Protein AF-A0A7S1UNF3-F1 (afdb_monomer_lite)

Sequence (179 aa):
DKVKAGISNSMRKVVGAATKQEDVDPATVAVFLDVKQKCEQGIIVPLKEIRRLCDSKRAELKRIIKAQVTQLNALEEKRKQMTDRAAILKEKLKTYEERTKEQASRATMILQASQDMQQSLSPAEVAYFELLENSLEKVQKWEGEYEAVRTKTDVFAEKVDRNQVVPSVNLSTEQLGTC

Organism: NCBI:txid210454

Structure (mmCIF, N/CA/C/O backbone):
data_AF-A0A7S1UNF3-F1
#
_entry.id   AF-A0A7S1UNF3-F1
#
loop_
_atom_site.group_PDB
_atom_site.id
_atom_site.type_symbol
_atom_site.label_atom_id
_atom_site.label_alt_id
_atom_site.label_comp_id
_atom_site.label_asym_id
_atom_site.label_entity_id
_atom_site.label_seq_id
_atom_site.pdbx_PDB_ins_code
_atom_site.Cartn_x
_atom_site.Cartn_y
_atom_site.Cartn_z
_atom_site.occupancy
_atom_site.B_iso_or_equiv
_atom_site.auth_seq_id
_atom_site.auth_comp_id
_atom_site.auth_asym_id
_atom_site.auth_atom_id
_atom_site.pdbx_PDB_model_num
ATOM 1 N N . ASP A 1 1 ? 29.302 11.114 -43.842 1.00 52.25 1 ASP A N 1
ATOM 2 C CA . ASP A 1 1 ? 30.124 11.569 -44.988 1.00 52.25 1 ASP A CA 1
ATOM 3 C C . ASP A 1 1 ? 31.624 11.346 -44.832 1.00 52.25 1 ASP A C 1
ATOM 5 O O . ASP A 1 1 ? 32.242 10.906 -45.792 1.00 52.25 1 ASP A O 1
ATOM 9 N N . LYS A 1 2 ? 32.207 11.487 -43.630 1.00 55.84 2 LYS A N 1
ATOM 10 C CA . LYS A 1 2 ? 33.645 11.221 -43.388 1.00 55.84 2 LYS A CA 1
ATOM 11 C C . LYS A 1 2 ? 34.136 9.810 -43.782 1.00 55.84 2 LYS A C 1
ATOM 13 O O . LYS A 1 2 ? 35.229 9.686 -44.312 1.00 55.84 2 LYS A O 1
ATOM 18 N N . VAL A 1 3 ? 33.324 8.761 -43.597 1.00 57.12 3 VAL A N 1
ATOM 19 C CA . VAL A 1 3 ? 33.685 7.371 -43.971 1.00 57.12 3 VAL A CA 1
ATOM 20 C C . VAL A 1 3 ? 33.741 7.173 -45.494 1.00 57.12 3 VAL A C 1
ATOM 22 O O . VAL A 1 3 ? 34.670 6.550 -45.995 1.00 57.12 3 VAL A O 1
ATOM 25 N N . LYS A 1 4 ? 32.797 7.766 -46.244 1.00 54.56 4 LYS A N 1
ATOM 26 C CA . LYS A 1 4 ? 32.823 7.764 -47.718 1.00 54.56 4 LYS A CA 1
ATOM 27 C C . LYS A 1 4 ? 34.044 8.519 -48.250 1.00 54.56 4 LYS A C 1
ATOM 29 O O . LYS A 1 4 ? 34.704 8.036 -49.161 1.00 54.56 4 LYS A O 1
ATOM 34 N N . ALA A 1 5 ? 34.361 9.666 -47.645 1.00 60.28 5 ALA A N 1
ATOM 35 C CA . ALA A 1 5 ? 35.531 10.460 -48.010 1.00 60.28 5 ALA A CA 1
ATOM 36 C C . ALA A 1 5 ? 36.853 9.726 -47.712 1.00 60.28 5 ALA A C 1
ATOM 38 O O . ALA A 1 5 ? 37.757 9.748 -48.539 1.00 60.28 5 ALA A O 1
ATOM 39 N N . GLY A 1 6 ? 36.952 9.028 -46.574 1.00 58.19 6 GLY A N 1
ATOM 40 C CA . GLY A 1 6 ? 38.144 8.260 -46.201 1.00 58.19 6 GLY A CA 1
ATOM 41 C C . GLY A 1 6 ? 38.430 7.088 -47.141 1.00 58.19 6 GLY A C 1
ATOM 42 O O . GLY A 1 6 ? 39.561 6.941 -47.590 1.00 58.19 6 GLY A O 1
ATOM 43 N N . ILE A 1 7 ? 37.401 6.305 -47.489 1.00 60.28 7 ILE A N 1
ATOM 44 C CA . ILE A 1 7 ? 37.522 5.139 -48.382 1.00 60.28 7 ILE A CA 1
ATOM 45 C C . ILE A 1 7 ? 37.765 5.574 -49.837 1.00 60.28 7 ILE A C 1
ATOM 47 O O . ILE A 1 7 ? 38.640 5.038 -50.512 1.00 60.28 7 ILE A O 1
ATOM 51 N N . SER A 1 8 ? 37.063 6.609 -50.309 1.00 56.25 8 SER A N 1
ATOM 52 C CA . SER A 1 8 ? 37.260 7.133 -51.666 1.00 56.25 8 SER A CA 1
ATOM 53 C C . SER A 1 8 ? 38.661 7.716 -51.882 1.00 56.25 8 SER A C 1
ATOM 55 O O . SER A 1 8 ? 39.182 7.632 -52.992 1.00 56.25 8 SER A O 1
ATOM 57 N N . ASN A 1 9 ? 39.272 8.313 -50.852 1.00 56.78 9 ASN A N 1
ATOM 58 C CA . ASN A 1 9 ? 40.603 8.914 -50.957 1.00 56.78 9 ASN A CA 1
ATOM 59 C C . ASN A 1 9 ? 41.730 7.885 -50.719 1.00 56.78 9 ASN A C 1
ATOM 61 O O . ASN A 1 9 ? 42.823 8.027 -51.262 1.00 56.78 9 ASN A O 1
ATOM 65 N N . SER A 1 10 ? 41.470 6.813 -49.956 1.00 56.00 10 SER A N 1
ATOM 66 C CA . SER A 1 10 ? 42.431 5.724 -49.724 1.00 56.00 10 SER A CA 1
ATOM 67 C C . SER A 1 10 ? 42.454 4.678 -50.840 1.00 56.00 10 SER A C 1
ATOM 69 O O . SER A 1 10 ? 43.507 4.105 -51.101 1.00 56.00 10 SER A O 1
ATOM 71 N N . MET A 1 11 ? 41.354 4.468 -51.569 1.00 57.19 11 MET A N 1
ATOM 72 C CA . MET A 1 11 ? 41.335 3.543 -52.712 1.00 57.19 11 MET A CA 1
ATOM 73 C C . MET A 1 11 ? 42.187 4.018 -53.893 1.00 57.19 11 MET A C 1
ATOM 75 O O . MET A 1 11 ? 42.667 3.189 -54.659 1.00 57.19 11 MET A O 1
ATOM 79 N N . ARG A 1 12 ? 42.487 5.322 -53.982 1.00 53.75 12 ARG A N 1
ATOM 80 C CA . ARG A 1 12 ? 43.494 5.864 -54.912 1.00 53.75 12 ARG A CA 1
ATOM 81 C C . ARG A 1 12 ? 44.902 5.303 -54.648 1.00 53.75 12 ARG A C 1
ATOM 83 O O . ARG A 1 12 ? 45.715 5.276 -55.559 1.00 53.75 12 ARG A O 1
ATOM 90 N N . LYS A 1 13 ? 45.183 4.836 -53.420 1.00 54.47 13 LYS A N 1
ATOM 91 C CA . LYS A 1 13 ? 46.430 4.137 -53.050 1.00 54.47 13 LYS A CA 1
ATOM 92 C C . LYS A 1 13 ? 46.368 2.621 -53.260 1.00 54.47 13 LYS A C 1
ATOM 94 O O . LYS A 1 13 ? 47.420 2.003 -53.367 1.00 54.47 13 LYS A O 1
ATOM 99 N N . VAL A 1 14 ? 45.174 2.023 -53.317 1.00 56.69 14 VAL A N 1
ATOM 100 C CA . VAL A 1 14 ? 44.989 0.563 -53.467 1.00 56.69 14 VAL A CA 1
ATOM 101 C C . VAL A 1 14 ? 45.305 0.093 -54.891 1.00 56.69 14 VAL A C 1
ATOM 103 O O . VAL A 1 14 ? 45.785 -1.018 -55.062 1.00 56.69 14 VAL A O 1
ATOM 106 N N . VAL A 1 15 ? 45.147 0.961 -55.897 1.00 54.38 15 VAL A N 1
ATOM 107 C CA . VAL A 1 15 ? 45.590 0.704 -57.287 1.00 54.38 15 VAL A CA 1
ATOM 108 C C . VAL A 1 15 ? 47.116 0.877 -57.455 1.00 54.38 15 VAL A C 1
ATOM 110 O O . VAL A 1 15 ? 47.660 0.686 -58.532 1.00 54.38 15 VAL A O 1
ATOM 113 N N . GLY A 1 16 ? 47.834 1.182 -56.367 1.00 49.78 16 GLY A N 1
ATOM 114 C CA . GLY A 1 16 ? 49.279 1.380 -56.355 1.00 49.78 16 GLY A CA 1
ATOM 115 C C . GLY A 1 16 ? 49.667 2.821 -56.683 1.00 49.78 16 GLY A C 1
ATOM 116 O O . GLY A 1 16 ? 49.217 3.414 -57.657 1.00 49.78 16 GLY A O 1
ATOM 117 N N . ALA A 1 17 ? 50.567 3.394 -55.884 1.00 53.50 17 ALA A N 1
ATOM 118 C CA . ALA A 1 17 ? 51.157 4.717 -56.115 1.00 53.50 17 ALA A CA 1
ATOM 119 C C . ALA A 1 17 ? 52.081 4.785 -57.361 1.00 53.50 17 ALA A C 1
ATOM 121 O O . ALA A 1 17 ? 52.822 5.752 -57.512 1.00 53.50 17 ALA A O 1
ATOM 122 N N . ALA A 1 18 ? 52.062 3.759 -58.221 1.00 56.31 18 ALA A N 1
ATOM 123 C CA . ALA A 1 18 ? 52.974 3.571 -59.347 1.00 56.31 18 ALA A CA 1
ATOM 124 C C . ALA A 1 18 ? 52.320 3.774 -60.728 1.00 56.31 18 ALA A C 1
ATOM 126 O O . ALA A 1 18 ? 53.036 4.030 -61.690 1.00 56.31 18 ALA A O 1
ATOM 127 N N . THR A 1 19 ? 50.990 3.709 -60.849 1.00 57.56 19 THR A N 1
ATOM 128 C CA . THR A 1 19 ? 50.291 4.026 -62.108 1.00 57.56 19 THR A CA 1
ATOM 129 C C . THR A 1 19 ? 50.159 5.537 -62.272 1.00 57.56 19 THR A C 1
ATOM 131 O O . THR A 1 19 ? 49.394 6.185 -61.549 1.00 57.56 19 THR A O 1
ATOM 134 N N . LYS A 1 20 ? 50.906 6.113 -63.220 1.00 57.97 20 LYS A N 1
A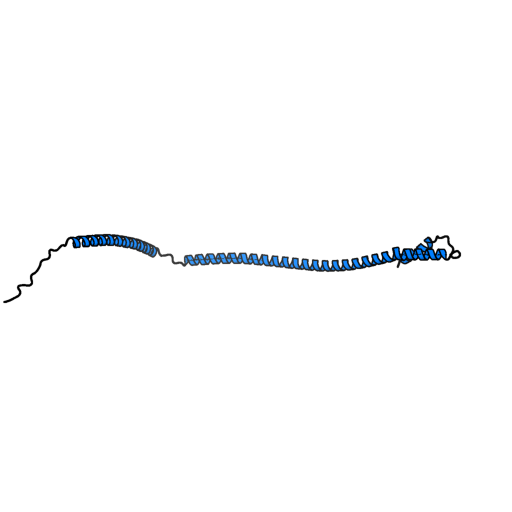TOM 135 C CA . LYS A 1 20 ? 50.703 7.496 -63.673 1.00 57.97 20 LYS A CA 1
ATOM 136 C C . LYS A 1 20 ? 49.339 7.596 -64.363 1.00 57.97 20 LYS A C 1
ATOM 138 O O . LYS A 1 20 ? 48.850 6.617 -64.915 1.00 57.97 20 LYS A O 1
ATOM 143 N N . GLN A 1 21 ? 48.717 8.778 -64.349 1.00 59.78 21 GLN A N 1
ATOM 144 C CA . GLN A 1 21 ? 47.412 9.003 -65.001 1.00 59.78 21 GLN A CA 1
ATOM 145 C C . GLN A 1 21 ? 47.412 8.679 -66.506 1.00 59.78 21 GLN A C 1
ATOM 147 O O . GLN A 1 21 ? 46.348 8.457 -67.072 1.00 59.78 21 GLN A O 1
ATOM 152 N N . GLU A 1 22 ? 48.594 8.635 -67.120 1.00 63.03 22 GLU A N 1
ATOM 153 C CA . GLU A 1 22 ? 48.824 8.345 -68.536 1.00 63.03 22 GLU A CA 1
ATOM 154 C C . GLU A 1 22 ? 48.837 6.833 -68.856 1.00 63.03 22 GLU A C 1
ATOM 156 O O . GLU A 1 22 ? 48.567 6.467 -69.993 1.00 63.03 22 GLU A O 1
ATOM 161 N N . ASP A 1 23 ? 49.047 5.953 -67.863 1.00 59.81 23 ASP A N 1
ATOM 162 C CA . ASP A 1 23 ? 49.191 4.490 -68.035 1.00 59.81 23 ASP A CA 1
ATOM 163 C C . ASP A 1 23 ? 47.925 3.700 -67.627 1.00 59.81 23 ASP A C 1
ATOM 165 O O . ASP A 1 23 ? 47.966 2.503 -67.330 1.00 59.81 23 ASP A O 1
ATOM 169 N N . VAL A 1 24 ? 46.777 4.376 -67.531 1.00 65.56 24 VAL A N 1
ATOM 170 C CA . VAL A 1 24 ? 45.528 3.771 -67.051 1.00 65.56 24 VAL A CA 1
ATOM 171 C C . VAL A 1 24 ? 44.830 3.012 -68.183 1.00 65.56 24 VAL A C 1
ATOM 173 O O . VAL A 1 24 ? 44.081 3.585 -68.970 1.00 65.56 24 VAL A O 1
ATOM 176 N N . ASP A 1 25 ? 45.040 1.697 -68.226 1.00 72.38 25 ASP A N 1
ATOM 177 C CA . ASP A 1 25 ? 44.288 0.772 -69.082 1.00 72.38 25 ASP A CA 1
ATOM 178 C C . ASP A 1 25 ? 42.819 0.648 -68.597 1.00 72.38 25 ASP A C 1
ATOM 180 O O . ASP A 1 25 ? 42.583 0.529 -67.384 1.00 72.38 25 ASP A O 1
ATOM 184 N N . PRO A 1 26 ? 41.809 0.658 -69.494 1.00 75.94 26 PRO A N 1
ATOM 185 C CA . PRO A 1 26 ? 40.423 0.290 -69.195 1.00 75.94 26 PRO A CA 1
ATOM 186 C C . PRO A 1 26 ? 40.238 -0.907 -68.249 1.00 75.94 26 PRO A C 1
ATOM 188 O O . PRO A 1 26 ? 39.337 -0.878 -67.405 1.00 75.94 26 PRO A O 1
ATOM 191 N N . ALA A 1 27 ? 41.097 -1.930 -68.329 1.00 74.19 27 ALA A N 1
ATOM 192 C CA . ALA A 1 27 ? 41.056 -3.078 -67.419 1.00 74.19 27 ALA A CA 1
ATOM 193 C 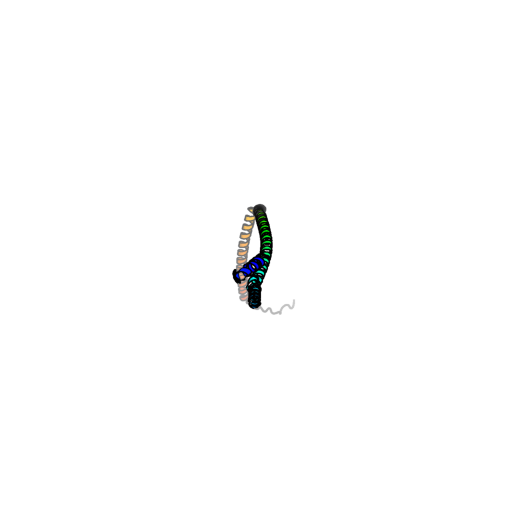C . ALA A 1 27 ? 41.271 -2.675 -65.943 1.00 74.19 27 ALA A C 1
ATOM 195 O O . ALA A 1 27 ? 40.547 -3.124 -65.052 1.00 74.19 27 ALA A O 1
ATOM 196 N N . THR A 1 28 ? 42.206 -1.762 -65.677 1.00 72.44 28 THR A N 1
ATOM 197 C CA . THR A 1 28 ? 42.507 -1.246 -64.332 1.00 72.44 28 THR A CA 1
ATOM 198 C C . THR A 1 28 ? 41.357 -0.397 -63.785 1.00 72.44 28 THR A C 1
ATOM 200 O O . THR A 1 28 ? 41.029 -0.469 -62.597 1.00 72.44 28 THR A O 1
ATOM 203 N N . VAL A 1 29 ? 40.683 0.368 -64.652 1.00 75.75 29 VAL A N 1
ATOM 204 C CA . VAL A 1 29 ? 39.480 1.135 -64.284 1.00 75.75 29 VAL A CA 1
ATOM 205 C C . VAL A 1 29 ? 38.325 0.202 -63.926 1.00 75.75 29 VAL A C 1
ATOM 207 O O . VAL A 1 29 ? 37.642 0.436 -62.929 1.00 75.75 29 VAL A O 1
ATOM 210 N N . ALA A 1 30 ? 38.129 -0.875 -64.690 1.00 78.38 30 ALA A N 1
ATOM 211 C CA . ALA A 1 30 ? 37.096 -1.868 -64.410 1.00 78.38 30 ALA A CA 1
ATOM 212 C C . ALA A 1 30 ? 37.312 -2.548 -63.046 1.00 78.38 30 ALA A C 1
ATOM 214 O O . ALA A 1 30 ? 36.374 -2.640 -62.253 1.00 78.38 30 ALA A O 1
ATOM 215 N N . VAL A 1 31 ? 38.553 -2.932 -62.723 1.00 79.62 31 VAL A N 1
ATOM 216 C CA . VAL A 1 31 ? 38.903 -3.502 -61.409 1.00 79.62 31 VAL A CA 1
ATOM 217 C C . VAL A 1 31 ? 38.669 -2.491 -60.283 1.00 79.62 31 VAL A C 1
ATOM 219 O O . VAL A 1 31 ? 38.106 -2.841 -59.246 1.00 79.62 31 VAL A O 1
ATOM 222 N N . PHE A 1 32 ? 39.036 -1.221 -60.475 1.00 79.12 32 PHE A N 1
ATOM 223 C CA . PHE A 1 32 ? 38.770 -0.176 -59.484 1.00 79.12 32 PHE A CA 1
ATOM 224 C C . PHE A 1 32 ? 37.269 0.023 -59.235 1.00 79.12 32 PHE A C 1
ATOM 226 O O . PHE A 1 32 ? 36.851 0.164 -58.083 1.00 79.12 32 PHE A O 1
ATOM 233 N N . LEU A 1 33 ? 36.454 0.023 -60.292 1.00 81.75 33 LEU A N 1
ATOM 234 C CA . LEU A 1 33 ? 35.001 0.149 -60.180 1.00 81.75 33 LEU A CA 1
ATOM 235 C C . LEU A 1 33 ? 34.379 -1.055 -59.462 1.00 81.75 33 LEU A C 1
ATOM 237 O O . LEU A 1 33 ? 33.536 -0.852 -58.588 1.00 81.75 33 LEU A O 1
ATOM 241 N N . ASP A 1 34 ? 34.838 -2.275 -59.747 1.00 84.44 34 ASP A N 1
ATOM 242 C CA . ASP A 1 34 ? 34.372 -3.490 -59.066 1.00 84.44 34 ASP A CA 1
ATOM 243 C C . ASP A 1 34 ? 34.746 -3.488 -57.573 1.00 84.44 34 ASP A C 1
ATOM 245 O O . ASP A 1 34 ? 33.895 -3.692 -56.704 1.00 84.44 34 ASP A O 1
ATOM 249 N N . VAL A 1 35 ? 35.997 -3.153 -57.235 1.00 82.25 35 VAL A N 1
ATOM 250 C CA . VAL A 1 35 ? 36.439 -3.036 -55.834 1.00 82.25 35 VAL A CA 1
ATOM 251 C C . VAL A 1 35 ? 35.681 -1.921 -55.112 1.00 82.25 35 VAL A C 1
ATOM 253 O O . VAL A 1 35 ? 35.257 -2.102 -53.970 1.00 82.25 35 VAL A O 1
ATOM 256 N N . LYS A 1 36 ? 35.434 -0.783 -55.774 1.00 83.06 36 LYS A N 1
ATOM 257 C CA . LYS A 1 36 ? 34.603 0.297 -55.229 1.00 83.06 36 LYS A CA 1
ATOM 258 C C . LYS A 1 36 ? 33.198 -0.175 -54.923 1.00 83.06 36 LYS A C 1
ATOM 260 O O . LYS A 1 36 ? 32.714 0.070 -53.819 1.00 83.06 36 LYS A O 1
ATOM 265 N N . GLN A 1 37 ? 32.567 -0.862 -55.863 1.00 86.31 37 GLN A N 1
ATOM 266 C CA . GLN A 1 37 ? 31.223 -1.378 -55.679 1.00 86.31 37 GLN A CA 1
ATOM 267 C C . GLN A 1 37 ? 31.173 -2.395 -54.530 1.00 86.31 37 GLN A C 1
ATOM 269 O O . GLN A 1 37 ? 30.306 -2.289 -53.661 1.00 86.31 37 GLN A O 1
ATOM 274 N N . LYS A 1 38 ? 32.150 -3.307 -54.449 1.00 85.81 38 LYS A N 1
ATOM 275 C CA . LYS A 1 38 ? 32.282 -4.274 -53.347 1.00 85.81 38 LYS A CA 1
ATOM 276 C C . LYS A 1 38 ? 32.492 -3.598 -51.992 1.00 85.81 38 LYS A C 1
ATOM 278 O O . LYS A 1 38 ? 31.854 -3.990 -51.019 1.00 85.81 38 LYS A O 1
ATOM 283 N N . CYS A 1 39 ? 33.315 -2.553 -51.901 1.00 83.38 39 CYS A N 1
ATOM 284 C CA . CYS A 1 39 ? 33.498 -1.792 -50.659 1.00 83.38 39 CYS A CA 1
ATOM 285 C C . CYS A 1 39 ? 32.255 -0.967 -50.287 1.00 83.38 39 CYS A C 1
ATOM 287 O O . CYS A 1 39 ? 31.897 -0.868 -49.110 1.00 83.38 39 CYS A O 1
ATOM 289 N N . GLU A 1 40 ? 31.571 -0.377 -51.267 1.00 85.00 40 GLU A N 1
ATOM 290 C CA . GLU A 1 40 ? 30.334 0.365 -51.029 1.00 85.00 40 GLU A CA 1
ATOM 291 C C . GLU A 1 40 ? 29.230 -0.549 -50.490 1.00 85.00 40 GLU A C 1
ATOM 293 O O . GLU A 1 40 ? 28.610 -0.220 -49.474 1.00 85.00 40 GLU A O 1
ATOM 298 N N . GLN A 1 41 ? 29.035 -1.711 -51.112 1.00 89.44 41 GLN A N 1
ATOM 299 C CA . GLN A 1 41 ? 28.012 -2.679 -50.720 1.00 89.44 41 GLN A CA 1
ATOM 300 C C . GLN A 1 41 ? 28.388 -3.464 -49.457 1.00 89.44 41 GLN A C 1
ATOM 302 O O . GLN A 1 41 ? 27.540 -3.657 -48.592 1.00 89.44 41 GLN A O 1
ATOM 307 N N . GLY A 1 42 ? 29.645 -3.889 -49.320 1.00 86.06 42 GLY A N 1
ATOM 308 C CA . GLY A 1 42 ? 30.094 -4.753 -48.225 1.00 86.06 42 GLY A CA 1
ATOM 309 C C . GLY A 1 42 ? 30.463 -4.018 -46.937 1.00 86.06 42 GLY A C 1
ATOM 310 O O . GLY A 1 42 ? 30.413 -4.611 -45.865 1.00 86.06 42 GLY A O 1
ATOM 311 N N . ILE A 1 43 ? 30.825 -2.733 -47.014 1.00 85.12 43 ILE A N 1
ATOM 312 C CA . ILE A 1 43 ? 31.321 -1.977 -45.852 1.00 85.12 43 ILE A CA 1
ATOM 313 C C . ILE A 1 43 ? 30.458 -0.742 -45.598 1.00 85.12 43 ILE A C 1
ATOM 315 O O . ILE A 1 43 ? 29.927 -0.559 -44.502 1.00 85.12 43 ILE A O 1
ATOM 319 N N . ILE A 1 44 ? 30.289 0.125 -46.600 1.00 86.56 44 ILE A N 1
ATOM 320 C CA . ILE A 1 44 ? 29.654 1.435 -46.384 1.00 86.56 44 ILE A CA 1
ATOM 321 C C . ILE A 1 44 ? 28.156 1.298 -46.093 1.00 86.56 44 ILE A C 1
ATOM 323 O O . ILE A 1 44 ? 27.656 1.971 -45.187 1.00 86.56 44 ILE A O 1
ATOM 327 N N . VAL A 1 45 ? 27.434 0.468 -46.848 1.00 89.06 45 VAL A N 1
ATOM 328 C CA . VAL A 1 45 ? 25.993 0.253 -46.643 1.00 89.06 45 VAL A CA 1
ATOM 329 C C . VAL A 1 45 ? 25.711 -0.382 -45.270 1.00 89.06 45 VAL A C 1
ATOM 331 O O . VAL A 1 45 ? 24.946 0.226 -44.514 1.00 89.06 45 VAL A O 1
ATOM 334 N N . PRO A 1 46 ? 26.372 -1.485 -44.862 1.00 93.44 46 PRO A N 1
ATOM 335 C CA . PRO A 1 46 ? 26.193 -2.056 -43.528 1.00 93.44 46 PRO A CA 1
ATOM 336 C C . PRO A 1 46 ? 26.522 -1.079 -42.399 1.00 93.44 46 PRO A C 1
ATOM 338 O O . PRO A 1 46 ? 25.752 -0.964 -41.451 1.00 93.44 46 PRO A O 1
ATOM 341 N N . LEU A 1 47 ? 27.607 -0.301 -42.505 1.00 91.06 47 LEU A N 1
ATOM 342 C CA . LEU A 1 47 ? 27.954 0.694 -41.480 1.00 91.06 47 LEU A CA 1
ATOM 343 C C . LEU A 1 47 ? 26.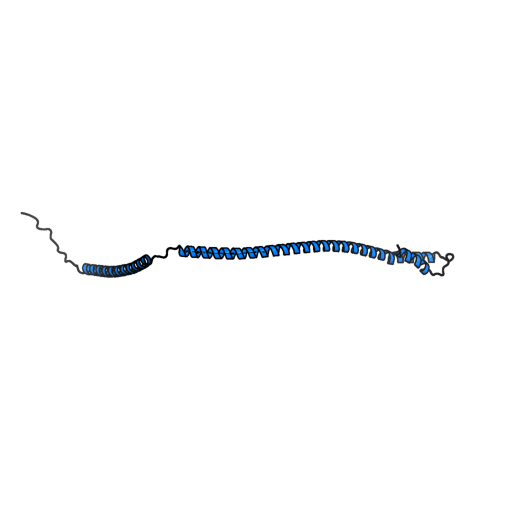903 1.802 -41.349 1.00 91.06 47 LEU A C 1
ATOM 345 O O . LEU A 1 47 ? 26.635 2.281 -40.244 1.00 91.06 47 LEU A O 1
ATOM 349 N N . LYS A 1 48 ? 26.300 2.227 -42.463 1.00 91.25 48 LYS A N 1
ATOM 350 C CA . LYS A 1 48 ? 25.187 3.183 -42.430 1.00 91.25 48 LYS A CA 1
ATOM 351 C C . LYS A 1 48 ? 23.952 2.584 -41.769 1.00 91.25 48 LYS A C 1
ATOM 353 O O . LYS A 1 48 ? 23.307 3.282 -40.990 1.00 91.25 48 LYS A O 1
ATOM 358 N N . GLU A 1 49 ? 23.650 1.323 -42.055 1.00 93.38 49 GLU A N 1
ATOM 359 C CA . GLU A 1 49 ? 22.501 0.638 -41.469 1.00 93.38 49 GLU A CA 1
ATOM 360 C C . GLU A 1 49 ? 22.689 0.408 -39.967 1.00 93.38 49 GLU A C 1
ATOM 362 O O . GLU A 1 49 ? 21.810 0.748 -39.180 1.00 93.38 49 GLU A O 1
ATOM 367 N N . ILE A 1 50 ? 23.878 -0.029 -39.541 1.00 94.50 50 ILE A N 1
ATOM 368 C CA . ILE A 1 50 ? 24.234 -0.144 -38.120 1.00 94.50 50 ILE A CA 1
ATOM 369 C C . ILE A 1 50 ? 24.082 1.208 -37.428 1.00 94.50 50 ILE A C 1
ATOM 371 O O . ILE A 1 50 ? 23.440 1.293 -36.384 1.00 94.50 50 ILE A O 1
ATOM 375 N N . ARG A 1 51 ? 24.604 2.289 -38.020 1.00 94.56 51 ARG A N 1
ATOM 376 C CA . ARG A 1 51 ? 24.438 3.633 -37.455 1.00 94.56 51 ARG A CA 1
ATOM 377 C C . ARG A 1 51 ? 22.961 4.003 -37.305 1.00 94.56 51 ARG A C 1
ATOM 379 O O . ARG A 1 51 ? 22.573 4.491 -36.247 1.00 94.56 51 ARG A O 1
ATOM 386 N N . ARG A 1 52 ? 22.140 3.750 -38.328 1.00 96.25 52 ARG A N 1
ATOM 387 C CA . ARG A 1 52 ? 20.692 4.011 -38.299 1.00 96.25 52 ARG A CA 1
ATOM 388 C C . ARG A 1 52 ? 20.008 3.236 -37.172 1.00 96.25 52 ARG A C 1
ATOM 390 O O . ARG A 1 52 ? 19.212 3.812 -36.431 1.00 96.25 52 ARG A O 1
ATOM 397 N N . LEU A 1 53 ? 20.343 1.956 -37.012 1.00 96.62 53 LEU A N 1
ATOM 398 C CA . LEU A 1 53 ? 19.823 1.106 -35.940 1.00 96.62 53 LEU A CA 1
ATOM 399 C C . LEU A 1 53 ? 20.259 1.608 -34.559 1.00 96.62 53 LEU A C 1
ATOM 401 O O . LEU A 1 53 ? 19.422 1.715 -33.662 1.00 96.62 53 LEU A O 1
ATOM 405 N N . CYS A 1 54 ? 21.530 1.980 -34.391 1.00 96.69 54 CYS A N 1
ATOM 406 C CA . CYS A 1 54 ? 22.045 2.553 -33.148 1.00 96.69 54 CYS A CA 1
ATOM 407 C C . CYS A 1 54 ? 21.344 3.869 -32.791 1.00 96.69 54 CYS A C 1
ATOM 409 O O . CYS A 1 54 ? 20.939 4.053 -31.643 1.00 96.69 54 CYS A O 1
ATOM 411 N N . ASP A 1 55 ? 21.156 4.767 -33.760 1.00 97.06 55 ASP A N 1
ATOM 412 C CA . ASP A 1 55 ? 20.464 6.041 -33.550 1.00 97.06 55 ASP A CA 1
ATOM 413 C C . ASP A 1 55 ? 18.988 5.814 -33.171 1.00 97.06 55 ASP A C 1
ATOM 415 O O . ASP A 1 55 ? 18.487 6.427 -32.223 1.00 97.06 55 ASP A O 1
ATOM 419 N N . SER A 1 56 ? 18.317 4.862 -33.829 1.00 97.06 56 SER A N 1
ATOM 420 C CA . SER A 1 56 ? 16.948 4.450 -33.491 1.00 97.06 56 SER A CA 1
ATOM 421 C C . SER A 1 56 ? 16.855 3.887 -32.072 1.00 97.06 56 SER A C 1
ATOM 423 O O . SER A 1 56 ? 16.014 4.322 -31.282 1.00 97.06 56 SER A O 1
ATOM 425 N N . LYS A 1 57 ? 17.745 2.957 -31.708 1.00 97.12 57 LYS A N 1
ATOM 426 C CA . LYS A 1 57 ? 17.776 2.353 -30.368 1.00 97.12 57 LYS A CA 1
ATOM 427 C C . LYS A 1 57 ? 18.097 3.381 -29.293 1.00 97.12 57 LYS A C 1
ATOM 429 O O . LYS A 1 57 ? 17.481 3.379 -28.232 1.00 97.12 57 LYS A O 1
ATOM 434 N N . ARG A 1 58 ? 18.988 4.331 -29.575 1.00 97.75 58 ARG A N 1
ATOM 435 C CA . ARG A 1 58 ? 19.276 5.446 -28.668 1.00 97.75 58 ARG A CA 1
ATOM 436 C C . ARG A 1 58 ? 18.048 6.328 -28.439 1.00 97.75 58 ARG A C 1
ATOM 438 O O . ARG A 1 58 ? 17.817 6.759 -27.310 1.00 97.75 58 ARG A O 1
ATOM 445 N N . ALA A 1 59 ? 17.273 6.621 -29.482 1.00 97.44 59 ALA A N 1
ATOM 446 C CA . ALA A 1 59 ? 16.041 7.397 -29.356 1.00 97.44 59 ALA A CA 1
ATOM 447 C C . ALA A 1 59 ? 14.973 6.648 -28.539 1.00 97.44 59 ALA A C 1
ATOM 449 O O . ALA A 1 59 ? 14.328 7.244 -27.674 1.00 97.44 59 ALA A O 1
ATOM 450 N N . GLU A 1 60 ? 14.836 5.342 -28.766 1.00 97.69 60 GLU A N 1
ATOM 451 C CA . GLU A 1 60 ? 13.951 4.458 -28.004 1.00 97.69 60 GLU A CA 1
ATOM 452 C C . GLU A 1 60 ? 14.330 4.429 -26.516 1.00 97.69 60 GLU A C 1
ATOM 454 O O . GLU A 1 60 ? 13.491 4.724 -25.665 1.00 97.69 60 GLU A O 1
ATOM 459 N N . LEU A 1 61 ? 15.609 4.201 -26.200 1.00 97.81 61 LEU A N 1
ATOM 460 C CA . LEU A 1 61 ? 16.114 4.206 -24.824 1.00 97.81 61 LEU A CA 1
ATOM 461 C C . LEU A 1 61 ? 15.873 5.548 -24.126 1.00 97.81 61 LEU A C 1
ATOM 463 O O . LEU A 1 61 ? 15.431 5.575 -22.982 1.00 97.81 61 LEU A O 1
ATOM 467 N N . LYS A 1 62 ? 16.082 6.677 -24.816 1.00 98.12 62 LYS A N 1
ATOM 468 C CA . LYS A 1 62 ? 15.763 8.004 -24.261 1.00 98.12 62 LYS A CA 1
ATOM 469 C C . LYS A 1 62 ? 14.281 8.149 -23.916 1.00 98.12 62 LYS A C 1
ATOM 471 O O . LYS A 1 62 ? 13.957 8.777 -22.909 1.00 98.12 62 LYS A O 1
ATOM 476 N N . ARG A 1 63 ? 13.382 7.606 -24.742 1.00 97.81 63 ARG A N 1
ATOM 477 C CA . ARG A 1 63 ? 11.937 7.628 -24.475 1.00 97.81 63 ARG A CA 1
ATOM 478 C C . ARG A 1 63 ? 11.595 6.769 -23.258 1.00 97.81 63 ARG A C 1
ATOM 480 O O . ARG A 1 63 ? 10.858 7.234 -22.394 1.00 97.81 63 ARG A O 1
ATOM 487 N N . ILE A 1 64 ? 12.165 5.566 -23.175 1.00 97.75 64 ILE A N 1
ATOM 488 C CA . ILE A 1 64 ? 11.961 4.642 -22.051 1.00 97.75 64 ILE A CA 1
ATOM 489 C C . ILE A 1 64 ? 12.448 5.269 -20.744 1.00 97.75 64 ILE A C 1
ATOM 491 O O . ILE A 1 64 ? 11.688 5.309 -19.785 1.00 97.75 64 ILE A O 1
ATOM 495 N N . ILE A 1 65 ? 13.658 5.837 -20.723 1.00 98.12 65 ILE A N 1
ATOM 496 C CA . ILE A 1 65 ? 14.210 6.501 -19.533 1.00 98.12 65 ILE A CA 1
ATOM 497 C C . ILE A 1 65 ? 13.286 7.626 -19.063 1.00 98.12 65 ILE A C 1
ATOM 499 O O . ILE A 1 65 ? 12.970 7.703 -17.880 1.00 98.12 65 ILE A O 1
ATOM 503 N N . LYS A 1 66 ? 12.800 8.477 -19.977 1.00 98.12 66 LYS A N 1
ATOM 504 C CA . LYS A 1 66 ? 11.850 9.541 -19.617 1.00 98.12 66 LYS A CA 1
ATOM 505 C C . LYS A 1 66 ? 10.577 8.976 -18.985 1.00 98.12 66 LYS A C 1
ATOM 507 O O . LYS A 1 66 ? 10.155 9.474 -17.948 1.00 98.12 66 LYS A O 1
ATOM 512 N N . ALA A 1 67 ? 9.999 7.932 -19.577 1.00 97.75 67 ALA A N 1
ATOM 513 C CA . ALA A 1 67 ? 8.800 7.292 -19.043 1.00 97.75 67 ALA A CA 1
ATOM 514 C C . ALA A 1 67 ? 9.044 6.674 -17.655 1.00 97.75 67 ALA A C 1
ATOM 516 O O . ALA A 1 67 ? 8.234 6.865 -16.751 1.00 97.75 67 ALA A O 1
ATOM 517 N N . GLN A 1 68 ? 10.178 5.994 -17.466 1.00 97.88 68 GLN A N 1
ATOM 518 C CA . GLN A 1 68 ? 10.563 5.396 -16.187 1.00 97.88 68 GLN A CA 1
ATOM 519 C C . GLN A 1 68 ? 10.779 6.452 -15.100 1.00 97.88 68 GLN A C 1
ATOM 521 O O . GLN A 1 68 ? 10.307 6.269 -13.984 1.00 97.88 68 GLN A O 1
ATOM 526 N N . VAL A 1 69 ? 11.413 7.583 -15.421 1.00 98.31 69 VAL A N 1
ATOM 527 C CA . VAL A 1 69 ? 11.566 8.706 -14.479 1.00 98.31 69 VAL A CA 1
ATOM 528 C C . VAL A 1 69 ? 10.201 9.261 -14.066 1.00 98.31 69 VAL A C 1
ATOM 530 O O . VAL A 1 69 ? 9.956 9.470 -12.882 1.00 98.31 69 VAL A O 1
ATOM 533 N N . THR A 1 70 ? 9.276 9.447 -15.012 1.00 98.12 70 THR A N 1
ATOM 534 C CA . THR A 1 70 ? 7.911 9.890 -14.689 1.00 98.12 70 THR A CA 1
ATOM 535 C C . THR A 1 70 ? 7.185 8.893 -13.783 1.00 98.12 70 THR A C 1
ATOM 537 O O . THR A 1 70 ? 6.538 9.302 -12.820 1.00 98.12 70 THR A O 1
ATOM 540 N N . GLN A 1 71 ? 7.307 7.591 -14.057 1.00 97.69 71 GLN A N 1
ATOM 541 C CA . GLN A 1 71 ? 6.722 6.542 -13.217 1.00 97.69 71 GLN A CA 1
ATOM 542 C C . GLN A 1 71 ? 7.327 6.530 -11.810 1.00 97.69 71 GLN A C 1
ATOM 544 O O . GLN A 1 71 ? 6.590 6.405 -10.835 1.00 97.69 71 GLN A O 1
ATOM 549 N N . LEU A 1 72 ? 8.645 6.701 -11.698 1.00 98.25 72 LEU A N 1
ATOM 550 C CA . LEU A 1 72 ? 9.349 6.743 -10.420 1.00 98.25 72 LEU A CA 1
ATOM 551 C C . LEU A 1 72 ? 8.875 7.933 -9.580 1.00 98.25 72 LEU A C 1
ATOM 553 O O . LEU A 1 72 ? 8.477 7.740 -8.435 1.00 98.25 72 LEU A O 1
ATOM 557 N N . ASN A 1 73 ? 8.787 9.125 -10.172 1.00 98.06 73 ASN A N 1
ATOM 558 C CA . ASN A 1 73 ? 8.270 10.311 -9.485 1.00 98.06 73 ASN A CA 1
ATOM 559 C C . ASN A 1 73 ? 6.822 10.109 -9.002 1.00 98.06 73 ASN A C 1
ATOM 561 O O . ASN A 1 73 ? 6.474 10.488 -7.885 1.00 98.06 73 ASN A O 1
ATOM 565 N N . ALA A 1 74 ? 5.971 9.473 -9.814 1.00 97.75 74 ALA A N 1
ATOM 566 C CA . ALA A 1 74 ? 4.598 9.162 -9.419 1.00 97.75 74 ALA A CA 1
ATOM 567 C C . ALA A 1 74 ? 4.532 8.150 -8.259 1.00 97.75 74 ALA A C 1
ATOM 569 O O . ALA A 1 74 ? 3.659 8.251 -7.394 1.00 97.75 74 ALA A O 1
ATOM 570 N N . LEU A 1 75 ? 5.444 7.173 -8.224 1.00 97.81 75 LEU A N 1
ATOM 571 C CA . LEU A 1 75 ? 5.554 6.218 -7.120 1.00 97.81 75 LEU A CA 1
ATOM 572 C C . LEU A 1 75 ? 6.066 6.879 -5.838 1.00 97.81 75 LEU A C 1
ATOM 574 O O . LEU A 1 75 ? 5.541 6.591 -4.765 1.00 97.81 75 LEU A O 1
ATOM 578 N N . GLU A 1 76 ? 7.041 7.782 -5.934 1.00 98.12 76 GLU A N 1
ATOM 579 C CA . GLU A 1 76 ? 7.520 8.558 -4.787 1.00 98.12 76 GLU A CA 1
ATOM 580 C C . GLU A 1 76 ? 6.416 9.423 -4.184 1.00 98.12 76 GLU A C 1
ATOM 582 O O . GLU A 1 76 ? 6.254 9.454 -2.964 1.00 98.12 76 GLU A O 1
ATOM 587 N N . GLU A 1 77 ? 5.617 10.072 -5.028 1.00 97.81 77 GLU A N 1
ATOM 588 C CA . GLU A 1 77 ? 4.482 10.873 -4.582 1.00 97.81 77 GLU A CA 1
ATOM 589 C C . GLU A 1 77 ? 3.425 10.009 -3.880 1.00 97.81 77 GLU A C 1
ATOM 591 O O . GLU A 1 77 ? 3.002 10.313 -2.765 1.00 97.81 77 GLU A O 1
ATOM 596 N N . LYS A 1 78 ? 3.072 8.851 -4.456 1.00 97.56 78 LYS A N 1
ATOM 597 C CA . LYS A 1 78 ? 2.187 7.884 -3.786 1.00 97.56 78 LYS A CA 1
ATOM 598 C C . LYS A 1 78 ? 2.757 7.402 -2.455 1.00 97.56 78 LYS A C 1
ATOM 600 O O . LYS A 1 78 ? 2.001 7.229 -1.500 1.00 97.56 78 LYS A O 1
ATOM 605 N N . ARG A 1 79 ? 4.073 7.186 -2.372 1.00 97.69 79 ARG A N 1
ATOM 606 C CA . ARG A 1 79 ? 4.735 6.791 -1.124 1.00 97.69 79 ARG A CA 1
ATOM 607 C C . ARG A 1 79 ? 4.550 7.865 -0.057 1.00 97.69 79 ARG A C 1
ATOM 609 O O . ARG A 1 79 ? 4.138 7.522 1.045 1.00 97.69 79 ARG A O 1
ATOM 616 N N . LYS A 1 80 ? 4.799 9.137 -0.390 1.00 97.69 80 LYS A N 1
ATOM 617 C CA . LYS A 1 80 ? 4.592 10.269 0.529 1.00 97.69 80 LYS A CA 1
ATOM 618 C C . LYS A 1 80 ? 3.147 10.328 1.018 1.00 97.69 80 LYS A C 1
ATOM 620 O O . LYS A 1 80 ? 2.918 10.276 2.220 1.00 97.69 80 LYS A O 1
ATOM 625 N N . GLN A 1 81 ? 2.180 10.272 0.103 1.00 97.50 81 GLN A N 1
ATOM 626 C CA . GLN A 1 81 ? 0.756 10.277 0.455 1.00 97.50 81 GLN A CA 1
ATOM 627 C C . GLN A 1 81 ? 0.366 9.120 1.386 1.00 97.50 81 GLN A C 1
ATOM 629 O O . GLN A 1 81 ? -0.442 9.299 2.297 1.00 97.50 81 GLN A O 1
ATOM 634 N N . MET A 1 82 ? 0.922 7.924 1.176 1.00 97.50 82 MET A N 1
ATOM 635 C CA . MET A 1 82 ? 0.682 6.778 2.057 1.00 97.50 82 MET A CA 1
ATOM 636 C C . MET A 1 82 ? 1.318 6.968 3.435 1.00 97.50 82 MET A C 1
ATOM 638 O O . MET A 1 82 ? 0.693 6.622 4.436 1.00 97.50 82 MET A O 1
ATOM 642 N N . THR A 1 83 ? 2.521 7.540 3.507 1.00 98.06 83 THR A N 1
ATOM 643 C CA . THR A 1 83 ? 3.174 7.883 4.777 1.00 98.06 83 THR A CA 1
ATOM 644 C C . THR A 1 83 ? 2.367 8.924 5.555 1.00 98.06 83 THR A C 1
ATOM 646 O O . THR A 1 83 ? 2.106 8.717 6.740 1.00 98.06 83 THR A O 1
ATOM 649 N N . ASP A 1 84 ? 1.890 9.976 4.892 1.00 97.81 84 ASP A N 1
ATOM 650 C CA . ASP A 1 84 ? 1.076 11.024 5.519 1.00 97.81 84 ASP A CA 1
ATOM 651 C C . ASP A 1 84 ? -0.255 10.458 6.031 1.00 97.81 84 ASP A C 1
ATOM 653 O O . ASP A 1 84 ? -0.655 10.694 7.173 1.00 97.81 84 ASP A O 1
ATOM 657 N N . ARG A 1 85 ? -0.922 9.621 5.224 1.00 97.88 85 ARG A N 1
ATOM 658 C CA . ARG A 1 85 ? -2.144 8.915 5.643 1.00 97.88 85 ARG A CA 1
ATOM 659 C C . ARG A 1 85 ? -1.900 8.002 6.838 1.00 97.88 85 ARG A C 1
ATOM 661 O O . ARG A 1 85 ? -2.734 7.966 7.739 1.00 97.88 85 ARG A O 1
ATOM 668 N N . ALA A 1 86 ? -0.784 7.279 6.863 1.00 97.94 86 ALA A N 1
ATOM 669 C CA . ALA A 1 86 ? -0.430 6.419 7.986 1.00 97.94 86 ALA A CA 1
ATOM 670 C C . ALA A 1 86 ? -0.191 7.232 9.270 1.00 97.94 86 ALA A C 1
ATOM 672 O O . ALA A 1 86 ? -0.644 6.820 10.338 1.00 97.94 86 ALA A O 1
ATOM 673 N N . ALA A 1 87 ? 0.452 8.400 9.170 1.00 97.56 87 ALA A N 1
ATOM 674 C CA . ALA A 1 87 ? 0.638 9.305 10.302 1.00 97.56 87 ALA A CA 1
ATOM 675 C C . ALA A 1 87 ? -0.708 9.801 10.860 1.00 97.56 87 ALA A C 1
ATOM 677 O O . ALA A 1 87 ? -0.955 9.673 12.059 1.00 97.56 87 ALA A O 1
ATOM 678 N N . ILE A 1 88 ? -1.615 10.256 9.987 1.00 97.69 88 ILE A N 1
ATOM 679 C CA . ILE A 1 88 ? -2.967 10.699 10.374 1.00 97.69 88 ILE A CA 1
ATOM 680 C C . ILE A 1 88 ? -3.766 9.553 11.010 1.00 97.69 88 ILE A C 1
ATOM 682 O O . ILE A 1 88 ? -4.448 9.743 12.016 1.00 97.69 88 ILE A O 1
ATOM 686 N N . LEU A 1 89 ? -3.708 8.349 10.433 1.00 97.81 89 LEU A N 1
ATOM 687 C CA . LEU A 1 89 ? -4.408 7.181 10.974 1.00 97.81 89 LEU A CA 1
ATOM 688 C C . LEU A 1 89 ? -3.886 6.797 12.358 1.00 97.81 89 LEU A C 1
ATOM 690 O O . LEU A 1 89 ? -4.685 6.476 13.233 1.00 97.81 89 LEU A O 1
ATOM 694 N N . LYS A 1 90 ? -2.570 6.871 12.573 1.00 98.25 90 LYS A N 1
ATOM 695 C CA . LYS A 1 90 ? -1.954 6.607 13.876 1.00 98.25 90 LYS A CA 1
ATOM 696 C C . LYS A 1 90 ? -2.432 7.597 14.939 1.00 98.25 90 LYS A C 1
ATOM 698 O O . LYS A 1 90 ? -2.740 7.184 16.053 1.00 98.25 90 LYS A O 1
ATOM 703 N N . GLU A 1 91 ? -2.522 8.879 14.597 1.00 97.56 91 GLU A N 1
ATOM 704 C CA . GLU A 1 91 ? -3.051 9.904 15.501 1.00 97.56 91 GLU A CA 1
ATOM 705 C C . GLU A 1 91 ? -4.522 9.639 15.845 1.00 97.56 91 GLU A C 1
ATOM 707 O O . GLU A 1 91 ? -4.878 9.568 17.021 1.00 97.56 91 GLU A O 1
ATOM 712 N N . LYS A 1 92 ? -5.362 9.386 14.833 1.00 97.81 92 LYS A N 1
ATOM 713 C CA . LYS A 1 92 ? -6.779 9.052 15.042 1.00 97.81 92 LYS A CA 1
ATOM 714 C C . LYS A 1 92 ? -6.956 7.817 15.915 1.00 97.81 92 LYS A C 1
ATOM 716 O O . LYS A 1 92 ? -7.823 7.814 16.782 1.00 97.81 92 LYS A O 1
ATOM 721 N N . LEU A 1 93 ? -6.151 6.780 15.694 1.00 98.25 93 LEU A N 1
ATOM 722 C CA . LEU A 1 93 ? -6.195 5.550 16.478 1.00 98.25 93 LEU A CA 1
ATOM 723 C C . LEU A 1 93 ? -5.917 5.832 17.956 1.00 98.25 93 LEU A C 1
ATOM 725 O O . LEU A 1 93 ? -6.691 5.396 18.801 1.00 98.25 93 LEU A O 1
ATOM 729 N N . LYS A 1 94 ? -4.908 6.656 18.261 1.00 97.88 94 LYS A N 1
ATOM 730 C CA . LYS A 1 94 ? -4.637 7.097 19.634 1.00 97.88 94 LYS A CA 1
ATOM 731 C C . LYS A 1 94 ? -5.841 7.823 20.248 1.00 97.88 94 LYS A C 1
ATOM 733 O O . LYS A 1 94 ? -6.246 7.506 21.362 1.00 97.88 94 LYS A O 1
ATOM 738 N N . THR A 1 95 ? -6.467 8.741 19.508 1.00 97.81 95 THR A N 1
ATOM 739 C CA . THR A 1 95 ? -7.680 9.435 19.975 1.00 97.81 95 THR A CA 1
ATOM 740 C C . THR A 1 95 ? -8.843 8.469 20.216 1.00 97.81 95 THR A C 1
ATOM 742 O O . THR A 1 95 ? -9.596 8.637 21.173 1.00 97.81 95 THR A O 1
ATOM 745 N N . TYR A 1 96 ? -9.019 7.450 19.370 1.00 97.94 96 TYR A N 1
ATOM 746 C CA . TYR A 1 96 ? -10.047 6.428 19.573 1.00 97.94 96 TYR A CA 1
ATOM 747 C C . TYR A 1 96 ? -9.770 5.574 20.809 1.00 97.94 96 TYR A C 1
ATOM 749 O O . TYR A 1 96 ? -10.702 5.292 21.561 1.00 97.94 96 TYR A O 1
ATOM 757 N N . GLU A 1 97 ? -8.518 5.196 21.057 1.00 98.06 97 GLU A N 1
ATOM 758 C CA . GLU A 1 97 ? -8.133 4.464 22.266 1.00 98.06 97 GLU A CA 1
ATOM 759 C C . GLU A 1 97 ? -8.411 5.278 23.535 1.00 98.06 97 GLU A C 1
ATOM 761 O O . GLU A 1 97 ? -8.994 4.756 24.485 1.00 98.06 97 GLU A O 1
ATOM 766 N N . GLU A 1 98 ? -8.049 6.564 23.543 1.00 97.88 98 GLU A N 1
ATOM 767 C CA . GLU A 1 98 ? -8.332 7.485 24.651 1.00 97.88 98 GLU A CA 1
ATOM 768 C C . GLU A 1 98 ? -9.844 7.610 24.891 1.00 97.88 98 GLU A C 1
ATOM 770 O O . GLU A 1 98 ? -10.319 7.370 26.003 1.00 97.88 98 GLU A O 1
ATOM 775 N N . ARG A 1 99 ? -10.630 7.855 23.834 1.00 97.62 99 ARG A N 1
ATOM 776 C CA . ARG A 1 99 ? -12.098 7.938 23.926 1.00 97.62 99 ARG A CA 1
ATOM 777 C C . ARG A 1 99 ? -12.740 6.639 24.401 1.00 97.62 99 ARG A C 1
ATOM 779 O O . ARG A 1 99 ? -13.686 6.681 25.180 1.00 97.62 99 ARG A O 1
ATOM 786 N N . THR A 1 100 ? -12.233 5.493 23.956 1.00 97.75 100 THR A N 1
ATOM 787 C CA . THR A 1 100 ? -12.756 4.183 24.371 1.00 97.75 100 THR A CA 1
ATOM 788 C C . THR A 1 100 ? -12.499 3.947 25.856 1.00 97.75 100 THR A C 1
ATOM 790 O O . THR A 1 100 ? -13.388 3.478 26.562 1.00 97.75 100 THR A O 1
ATOM 793 N N . LYS A 1 101 ? -11.318 4.329 26.362 1.00 97.62 101 LYS A N 1
ATOM 794 C CA . LYS A 1 101 ? -11.002 4.265 27.798 1.00 97.62 101 LYS A CA 1
ATOM 795 C C . LYS A 1 101 ? -11.900 5.186 28.621 1.00 97.62 101 LYS A C 1
ATOM 797 O O . LYS A 1 101 ? 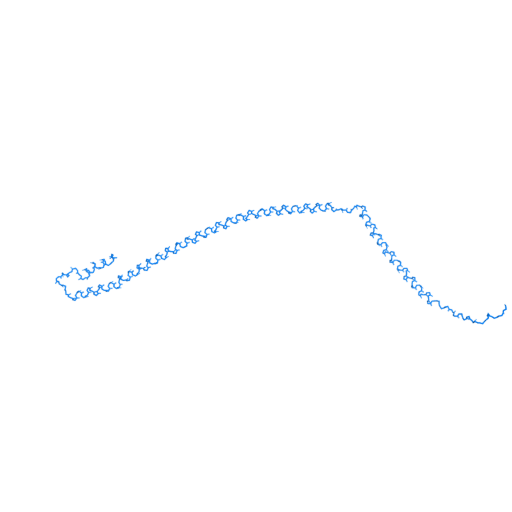-12.433 4.757 29.641 1.00 97.62 101 LYS A O 1
ATOM 802 N N . GLU A 1 102 ? -12.104 6.424 28.174 1.00 97.19 102 GLU A N 1
ATOM 803 C CA . GLU A 1 102 ? -13.032 7.349 28.833 1.00 97.19 102 GLU A CA 1
ATOM 804 C C . GLU A 1 102 ? -14.461 6.803 28.852 1.00 97.19 102 GLU A C 1
ATOM 806 O O . GLU A 1 102 ? -15.130 6.858 29.882 1.00 97.19 102 GLU A O 1
ATOM 811 N N . GLN A 1 103 ? -14.932 6.255 27.731 1.00 97.00 103 GLN A N 1
ATOM 812 C CA . GLN A 1 103 ? -16.268 5.680 27.630 1.00 97.00 103 GLN A CA 1
ATOM 813 C C . GLN A 1 103 ? -16.427 4.456 28.534 1.00 97.00 103 GLN A C 1
ATOM 815 O O . GLN A 1 103 ? -17.448 4.341 29.207 1.00 97.00 103 GLN A O 1
ATOM 820 N N . ALA A 1 104 ? -15.422 3.579 28.595 1.00 97.50 104 ALA A N 1
ATOM 821 C CA . ALA A 1 104 ? -15.415 2.446 29.513 1.00 97.50 104 ALA A CA 1
ATOM 822 C C . ALA A 1 104 ? -15.484 2.915 30.975 1.00 97.50 104 ALA A C 1
ATOM 824 O O . ALA A 1 104 ? -16.310 2.419 31.732 1.00 97.50 104 ALA A O 1
ATOM 825 N N . SER A 1 105 ? -14.693 3.927 31.350 1.00 97.19 105 SER A N 1
ATOM 826 C CA . SER A 1 105 ? -14.735 4.525 32.691 1.00 97.19 105 SER A CA 1
ATOM 827 C C . SER A 1 105 ? -16.123 5.087 33.029 1.00 97.19 105 SER A C 1
ATOM 829 O O . SER A 1 105 ? -16.695 4.751 34.065 1.00 97.19 105 SER A O 1
ATOM 831 N N . ARG A 1 106 ? -16.724 5.865 32.117 1.00 96.44 106 ARG A N 1
ATOM 832 C CA . ARG A 1 106 ? -18.086 6.402 32.291 1.00 96.44 106 ARG A CA 1
ATOM 833 C C . ARG A 1 106 ? -19.125 5.292 32.425 1.00 96.44 106 ARG A C 1
ATOM 835 O O . ARG A 1 106 ? -20.002 5.393 33.276 1.00 96.44 106 ARG A O 1
ATOM 842 N N . ALA A 1 107 ? -19.028 4.241 31.612 1.00 96.62 107 ALA A N 1
ATOM 843 C CA . ALA A 1 107 ? -19.930 3.096 31.689 1.00 96.62 107 ALA A CA 1
ATOM 844 C C . ALA A 1 107 ? -19.825 2.396 33.052 1.00 96.62 107 ALA A C 1
ATOM 846 O O . ALA A 1 107 ? -20.851 2.128 33.670 1.00 96.62 107 ALA A O 1
ATOM 847 N N . THR A 1 108 ? -18.609 2.186 33.562 1.00 96.38 108 THR A N 1
ATOM 848 C CA . THR A 1 108 ? -18.390 1.630 34.905 1.00 96.38 108 THR A CA 1
ATOM 849 C C . THR A 1 108 ? -19.001 2.514 35.991 1.00 96.38 108 THR A C 1
ATOM 851 O O . THR A 1 108 ? -19.700 2.002 36.859 1.00 96.38 108 THR A O 1
ATOM 854 N N . MET A 1 109 ? -18.808 3.836 35.927 1.00 95.00 109 MET A N 1
ATOM 855 C CA . MET A 1 109 ? -19.399 4.765 36.901 1.00 95.00 109 MET A CA 1
ATOM 856 C C . MET A 1 109 ? -20.931 4.736 36.879 1.00 95.00 109 MET A C 1
ATOM 858 O O . MET A 1 109 ? -21.555 4.753 37.934 1.00 95.00 109 MET A O 1
ATOM 862 N N . ILE A 1 110 ? -21.544 4.671 35.692 1.00 94.81 110 ILE A N 1
ATOM 863 C CA . ILE A 1 110 ? -23.005 4.578 35.552 1.00 94.81 110 ILE A CA 1
ATOM 864 C C . ILE A 1 110 ? -23.518 3.255 36.120 1.00 94.81 110 ILE A C 1
ATOM 866 O O . ILE A 1 110 ? -24.535 3.249 36.809 1.00 94.81 110 ILE A O 1
ATOM 870 N N . LEU A 1 111 ? -22.827 2.144 35.854 1.00 92.06 111 LEU A N 1
ATOM 871 C CA . LEU A 1 111 ? -23.197 0.837 36.398 1.00 92.06 111 LEU A CA 1
ATOM 872 C C . LEU A 1 111 ? -23.106 0.825 37.924 1.00 92.06 111 LEU A C 1
ATOM 874 O O . LEU A 1 111 ? -24.036 0.362 38.575 1.00 92.06 111 LEU A O 1
ATOM 878 N N . GLN A 1 112 ? -22.040 1.393 38.487 1.00 91.75 112 GLN A N 1
ATOM 879 C CA . GLN A 1 112 ? -21.878 1.507 39.932 1.00 91.75 112 GLN A CA 1
ATOM 880 C C . GLN A 1 112 ? -22.963 2.397 40.553 1.00 91.75 112 GLN A C 1
ATOM 882 O O . GLN A 1 112 ? -23.624 1.982 41.495 1.00 91.75 112 GLN A O 1
ATOM 887 N N . ALA A 1 113 ? -23.237 3.566 39.967 1.00 90.12 113 ALA A N 1
ATOM 888 C CA . ALA A 1 113 ? -24.328 4.427 40.422 1.00 90.12 113 ALA A CA 1
ATOM 889 C C . ALA A 1 113 ? -25.699 3.736 40.312 1.00 90.12 113 ALA A C 1
ATOM 891 O O . ALA A 1 113 ? -26.547 3.904 41.179 1.00 90.12 113 ALA A O 1
ATOM 892 N N . SER A 1 114 ? -25.918 2.928 39.270 1.00 87.88 114 SER A N 1
ATOM 893 C CA . SER A 1 114 ? -27.156 2.153 39.104 1.00 87.88 114 SER A CA 1
ATOM 894 C C . SER A 1 114 ? -27.281 1.046 40.150 1.00 87.88 114 SER A C 1
ATOM 896 O O . SER A 1 114 ? -28.384 0.783 40.622 1.00 87.88 114 SER A O 1
ATOM 898 N N . GLN A 1 115 ? -26.164 0.422 40.531 1.00 84.81 115 GLN A N 1
ATOM 899 C CA . GLN A 1 115 ? -26.108 -0.549 41.620 1.00 84.81 115 GLN A CA 1
ATOM 900 C C . GLN A 1 115 ? -26.405 0.116 42.971 1.00 84.81 115 GLN A C 1
ATOM 902 O O . GLN A 1 115 ? -27.180 -0.428 43.748 1.00 84.81 115 GLN A O 1
ATOM 907 N N . ASP A 1 116 ? -25.865 1.311 43.219 1.00 80.75 116 ASP A N 1
ATOM 908 C CA . ASP A 1 116 ? -26.143 2.086 44.437 1.00 80.75 116 ASP A CA 1
ATOM 909 C C . ASP A 1 116 ? -27.600 2.588 44.488 1.00 80.75 116 ASP A C 1
ATOM 911 O O . ASP A 1 116 ? -28.172 2.764 45.563 1.00 80.75 116 ASP A O 1
ATOM 915 N N . MET A 1 117 ? -28.217 2.820 43.323 1.00 77.31 117 MET A N 1
ATOM 916 C CA . MET A 1 117 ? -29.629 3.196 43.194 1.00 77.31 117 MET A CA 1
ATOM 917 C C . MET A 1 117 ? -30.593 2.010 43.280 1.00 77.31 117 MET A C 1
ATOM 919 O O . MET A 1 117 ? -31.787 2.230 43.509 1.00 77.31 117 MET A O 1
ATOM 923 N N . GLN A 1 118 ? -30.130 0.770 43.088 1.00 75.06 118 GLN A N 1
ATOM 924 C CA . GLN A 1 118 ? -30.958 -0.383 43.419 1.00 75.06 118 GLN A CA 1
ATOM 925 C C . GLN A 1 118 ? -31.190 -0.356 44.925 1.00 75.06 118 GLN A C 1
ATOM 927 O O . GLN A 1 118 ? -30.262 -0.517 45.712 1.00 75.06 118 GLN A O 1
ATOM 932 N N . GLN A 1 119 ? -32.443 -0.135 45.321 1.00 69.88 119 GLN A N 1
ATOM 933 C CA . GLN A 1 119 ? -32.854 -0.259 46.711 1.00 69.88 119 GLN A CA 1
ATOM 934 C C . GLN A 1 119 ? -32.527 -1.685 47.153 1.00 69.88 119 GLN A C 1
ATOM 936 O O . GLN A 1 119 ? -33.170 -2.644 46.720 1.00 69.88 119 GLN A O 1
ATOM 941 N N . SER A 1 120 ? -31.477 -1.835 47.960 1.00 69.75 120 SER A N 1
ATOM 942 C CA . SER A 1 120 ? -31.250 -3.078 48.674 1.00 69.75 120 SER A CA 1
ATOM 943 C C . SER A 1 120 ? -32.453 -3.297 49.581 1.00 69.75 120 SER A C 1
ATOM 945 O O . SER A 1 120 ? -32.939 -2.358 50.216 1.00 69.75 120 SER A O 1
ATOM 947 N N . LEU A 1 121 ? -32.961 -4.532 49.599 1.00 74.50 121 LEU A N 1
ATOM 948 C CA . LEU A 1 121 ? -34.006 -4.925 50.536 1.00 74.50 121 LEU A CA 1
ATOM 949 C C . LEU A 1 121 ? -33.578 -4.483 51.932 1.00 74.50 121 LEU A C 1
ATOM 951 O O . LEU A 1 121 ? -32.473 -4.800 52.385 1.00 74.50 121 LEU A O 1
ATOM 955 N N . SER A 1 122 ? -34.437 -3.715 52.593 1.00 81.50 122 SER A N 1
ATOM 956 C CA . SER A 1 122 ? -34.172 -3.293 53.955 1.00 81.50 122 SER A CA 1
ATOM 957 C C . SER A 1 122 ? -34.013 -4.536 54.840 1.00 81.50 122 SER A C 1
ATOM 959 O O . SER A 1 122 ? -34.637 -5.569 54.578 1.00 81.50 122 SER A O 1
ATOM 961 N N . PRO A 1 123 ? -33.228 -4.464 55.927 1.00 82.88 123 PRO A N 1
ATOM 962 C CA . PRO A 1 123 ? -33.084 -5.591 56.849 1.00 82.88 123 PRO A CA 1
ATOM 963 C C . PRO A 1 123 ? -34.432 -6.125 57.361 1.00 82.88 123 PRO A C 1
ATOM 965 O O . PRO A 1 123 ? -34.568 -7.315 57.627 1.00 82.88 123 PRO A O 1
ATOM 968 N N . ALA A 1 124 ? -35.442 -5.252 57.459 1.00 83.38 124 ALA A N 1
ATOM 969 C CA . ALA A 1 124 ? -36.802 -5.622 57.830 1.00 83.38 124 ALA A CA 1
ATOM 970 C C . ALA A 1 124 ? -37.512 -6.439 56.740 1.00 83.38 124 ALA A C 1
ATOM 972 O O . ALA A 1 124 ? -38.191 -7.412 57.057 1.00 83.38 124 ALA A O 1
ATOM 973 N N . GLU A 1 125 ? -37.343 -6.080 55.466 1.00 84.00 125 GLU A N 1
ATOM 974 C CA . GLU A 1 125 ? -37.899 -6.845 54.347 1.00 84.00 125 GLU A CA 1
ATOM 975 C C . GLU A 1 125 ? -37.202 -8.198 54.199 1.00 84.00 125 GLU A C 1
ATOM 977 O O . GLU A 1 125 ? -37.879 -9.198 53.995 1.00 84.00 125 GLU A O 1
ATOM 982 N N . VAL A 1 126 ? -35.877 -8.263 54.380 1.00 87.88 126 VAL A N 1
ATOM 983 C CA . VAL A 1 126 ? -35.138 -9.539 54.384 1.00 87.88 126 VAL A CA 1
ATOM 984 C C . VAL A 1 126 ? -35.666 -10.465 55.482 1.00 87.88 126 VAL A C 1
ATOM 986 O O . VAL A 1 126 ? -36.051 -11.595 55.193 1.00 87.88 126 VAL A O 1
ATOM 989 N N . ALA A 1 127 ? -35.784 -9.967 56.717 1.00 89.81 127 ALA A N 1
ATOM 990 C CA . ALA A 1 127 ? -36.337 -10.741 57.829 1.00 89.81 127 ALA A CA 1
ATOM 991 C C . ALA A 1 127 ? -37.800 -11.159 57.585 1.00 89.81 127 ALA A C 1
ATOM 993 O O . ALA A 1 127 ? -38.217 -12.249 57.980 1.00 89.81 127 ALA A O 1
ATOM 994 N N . TYR A 1 128 ? -38.591 -10.310 56.920 1.00 92.50 128 TYR A N 1
ATOM 995 C CA . TYR A 1 128 ? -39.955 -10.648 56.522 1.00 92.50 128 TYR A CA 1
ATOM 996 C C . TYR A 1 128 ? -39.984 -11.786 55.495 1.00 92.50 128 TYR A C 1
ATOM 998 O O . TYR A 1 128 ? -40.768 -12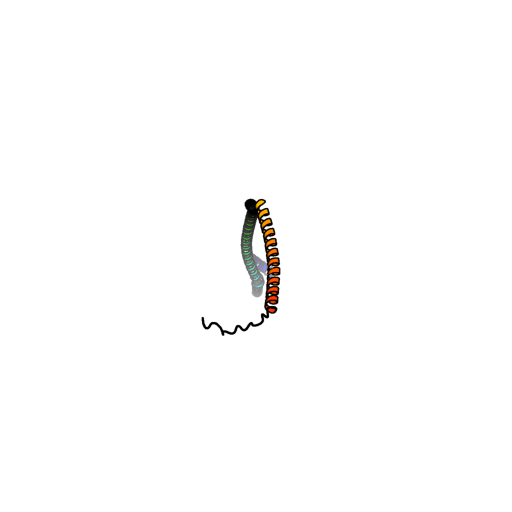.719 55.661 1.00 92.50 128 TYR A O 1
ATOM 1006 N N . PHE A 1 129 ? -39.122 -11.756 54.474 1.00 93.06 129 PHE A N 1
ATOM 1007 C CA . PHE A 1 129 ? -39.039 -12.823 53.474 1.00 93.06 129 PHE A CA 1
ATOM 1008 C C . PHE A 1 129 ? -38.557 -14.150 54.070 1.00 93.06 129 PHE A C 1
ATOM 1010 O O . PHE A 1 129 ? -39.155 -15.183 53.777 1.00 93.06 129 PHE A O 1
ATOM 1017 N N . GLU A 1 130 ? -37.574 -14.128 54.973 1.00 93.94 130 GLU A N 1
ATOM 1018 C CA . GLU A 1 130 ? -37.150 -15.322 55.722 1.00 93.94 130 GLU A CA 1
ATOM 1019 C C . GLU A 1 130 ? -38.291 -15.892 56.576 1.00 93.94 130 GLU A C 1
ATOM 1021 O O . GLU A 1 130 ? -38.496 -17.107 56.645 1.00 93.94 130 GLU A O 1
ATOM 1026 N N . LEU A 1 131 ? -39.078 -15.032 57.232 1.00 95.38 131 LEU A N 1
ATOM 1027 C CA . LEU A 1 131 ? -40.253 -15.475 57.981 1.00 95.38 131 LEU A CA 1
ATOM 1028 C C . LEU A 1 131 ? -41.304 -16.094 57.050 1.00 95.38 131 LEU A C 1
ATOM 1030 O O . LEU A 1 131 ? -41.924 -17.097 57.411 1.00 95.38 131 LEU A O 1
ATOM 1034 N N . LEU A 1 132 ? -41.491 -15.516 55.861 1.00 94.44 132 LEU A N 1
ATOM 1035 C CA . LEU A 1 132 ? -42.436 -15.999 54.862 1.00 94.44 132 LEU A CA 1
ATOM 1036 C C . LEU A 1 132 ? -42.040 -17.393 54.361 1.00 94.44 132 LEU A C 1
ATOM 1038 O O . LEU A 1 132 ? -42.882 -18.287 54.325 1.00 94.44 132 LEU A O 1
ATOM 1042 N N . GLU A 1 133 ? -40.761 -17.604 54.064 1.00 95.06 133 GLU A N 1
ATOM 1043 C CA . GLU A 1 133 ? -40.208 -18.897 53.650 1.00 95.06 133 GLU A CA 1
ATOM 1044 C C . GLU A 1 133 ? -40.384 -19.961 54.745 1.00 95.06 133 GLU A C 1
ATOM 1046 O O . GLU A 1 133 ? -40.985 -21.010 54.509 1.00 95.06 133 GLU A O 1
ATOM 1051 N N . ASN A 1 134 ? -40.018 -19.635 55.989 1.00 94.81 134 ASN A N 1
ATOM 1052 C CA . ASN A 1 134 ? -40.247 -20.507 57.146 1.00 94.81 134 ASN A CA 1
ATOM 1053 C C . ASN A 1 134 ? -41.735 -20.834 57.359 1.00 94.81 134 ASN A C 1
ATOM 1055 O O . ASN A 1 134 ? -42.089 -21.918 57.831 1.00 94.81 134 ASN A O 1
ATOM 1059 N N . SER A 1 135 ? -42.625 -19.882 57.072 1.00 93.81 135 SER A N 1
ATOM 1060 C CA . SER A 1 135 ? -44.068 -20.094 57.184 1.00 93.81 135 SER A CA 1
ATOM 1061 C C . SER A 1 135 ? -44.588 -21.013 56.077 1.00 93.81 135 SER A C 1
ATOM 1063 O O . SER A 1 135 ? -45.396 -21.896 56.359 1.00 93.81 135 SER A O 1
ATOM 1065 N N . LEU A 1 136 ? -44.061 -20.881 54.857 1.00 95.81 136 LEU A N 1
ATOM 1066 C CA . LEU A 1 136 ? -44.393 -21.728 53.717 1.00 95.81 136 LEU A CA 1
ATOM 1067 C C . LEU A 1 136 ? -44.006 -23.188 53.986 1.00 95.81 136 LEU A C 1
ATOM 1069 O O . LEU A 1 136 ? -44.821 -24.087 53.787 1.00 95.81 136 LEU A O 1
ATOM 1073 N N . GLU A 1 137 ? -42.805 -23.424 54.520 1.00 94.81 137 GLU A N 1
ATOM 1074 C CA . GLU A 1 137 ? -42.361 -24.768 54.908 1.00 94.81 137 GLU A CA 1
ATOM 1075 C C . GLU A 1 137 ? -43.267 -25.398 55.973 1.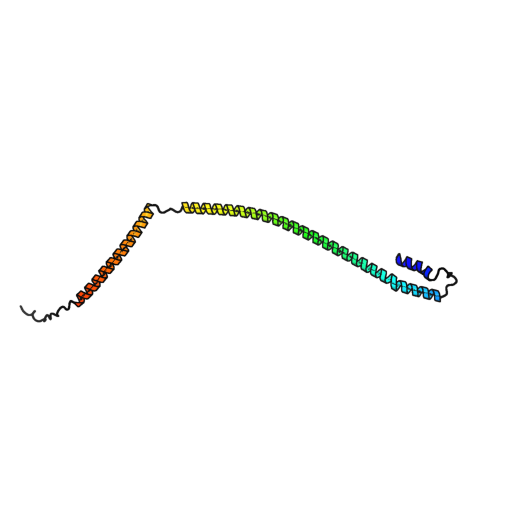00 94.81 137 GLU A C 1
ATOM 1077 O O . GLU A 1 137 ? -43.553 -26.598 55.935 1.00 94.81 137 GLU A O 1
ATOM 1082 N N . LYS A 1 138 ? -43.735 -24.603 56.945 1.00 95.06 138 LYS A N 1
ATOM 1083 C CA . LYS A 1 138 ? -44.666 -25.081 57.979 1.00 95.06 138 LYS A CA 1
ATOM 1084 C C . LYS A 1 138 ? -46.024 -25.439 57.390 1.00 95.06 138 LYS A C 1
ATOM 1086 O O . LYS A 1 138 ? -46.564 -26.482 57.746 1.00 95.06 138 LYS A O 1
ATOM 1091 N N . VAL A 1 139 ? -46.549 -24.616 56.482 1.00 95.38 139 VAL A N 1
ATOM 1092 C CA . VAL A 1 139 ? -47.814 -24.896 55.790 1.00 95.38 139 VAL A CA 1
ATOM 1093 C C . VAL A 1 139 ? -47.703 -26.182 54.975 1.00 95.38 139 VAL A C 1
ATOM 1095 O O . VAL A 1 139 ? -48.562 -27.044 55.113 1.00 95.38 139 VAL A O 1
ATOM 1098 N N . GLN A 1 140 ? -46.614 -26.376 54.225 1.00 94.25 140 GLN A N 1
ATOM 1099 C CA . GLN A 1 140 ? -46.383 -27.618 53.477 1.00 94.25 140 GLN A CA 1
ATOM 1100 C C . GLN A 1 140 ? -46.319 -28.853 54.387 1.00 94.25 140 GLN A C 1
ATOM 1102 O O . GLN A 1 140 ? -46.863 -29.904 54.047 1.00 94.25 140 GLN A O 1
ATOM 1107 N N . LYS A 1 141 ? -45.690 -28.742 55.566 1.00 95.06 141 LYS A N 1
ATOM 1108 C CA . LYS A 1 141 ? -45.682 -29.828 56.562 1.00 95.06 141 LYS A CA 1
ATOM 1109 C C . LYS A 1 141 ? -47.086 -30.140 57.070 1.00 95.06 141 LYS A C 1
ATOM 1111 O O . LYS A 1 141 ? -47.467 -31.307 57.097 1.00 95.06 141 LYS A O 1
ATOM 1116 N N . TRP A 1 142 ? -47.855 -29.119 57.442 1.00 95.69 142 TRP A N 1
ATOM 1117 C CA . TRP A 1 142 ? -49.231 -29.298 57.910 1.00 95.69 142 TRP A CA 1
ATOM 1118 C C . TRP A 1 142 ? -50.150 -29.856 56.832 1.00 95.69 142 TRP A C 1
ATOM 1120 O O . TRP A 1 142 ? -51.006 -30.673 57.143 1.00 95.69 142 TRP A O 1
ATOM 1130 N N . GLU A 1 143 ? -49.958 -29.473 55.574 1.00 95.12 143 GLU A N 1
ATOM 1131 C CA . GLU A 1 143 ? -50.700 -30.037 54.449 1.00 95.12 143 GLU A CA 1
ATOM 1132 C C . GLU A 1 143 ? -50.373 -31.527 54.265 1.00 95.12 143 GLU A C 1
ATOM 1134 O O . GLU A 1 143 ? -51.278 -32.348 54.134 1.00 95.12 143 GLU A O 1
ATOM 1139 N N . GLY A 1 144 ? -49.100 -31.914 54.394 1.00 93.19 144 GLY A N 1
ATOM 1140 C CA . GLY A 1 144 ? -48.699 -33.324 54.415 1.00 93.19 144 GLY A CA 1
ATOM 1141 C C . GLY A 1 144 ? -49.292 -34.117 55.591 1.00 93.19 144 GLY A C 1
ATOM 1142 O O . GLY A 1 144 ? -49.749 -35.248 55.413 1.00 93.19 144 GLY A O 1
ATOM 1143 N N . GLU A 1 145 ? -49.322 -33.534 56.793 1.00 93.94 145 GLU A N 1
ATOM 1144 C CA . GLU A 1 145 ? -49.952 -34.144 57.972 1.00 93.94 145 GLU A CA 1
ATOM 1145 C C . GLU A 1 145 ? -51.473 -34.260 57.815 1.00 93.94 145 GLU A C 1
ATOM 1147 O O . GLU A 1 145 ? -52.050 -35.299 58.145 1.00 93.94 145 GLU A O 1
ATOM 1152 N N . TYR A 1 146 ? -52.119 -33.224 57.276 1.00 94.00 146 TYR A N 1
ATOM 1153 C CA . TYR A 1 146 ? -53.548 -33.207 56.989 1.00 94.00 146 TYR A CA 1
ATOM 1154 C C . TYR A 1 146 ? -53.917 -34.308 55.997 1.00 94.00 146 TYR A C 1
ATOM 1156 O O . TYR A 1 146 ? -54.807 -35.103 56.299 1.00 94.00 146 TYR A O 1
ATOM 1164 N N . GLU A 1 147 ? -53.180 -34.462 54.893 1.00 92.00 147 GLU A N 1
ATOM 1165 C CA . GLU A 1 147 ? -53.464 -35.537 53.938 1.00 92.00 147 GLU A CA 1
ATOM 1166 C C . GLU A 1 147 ? -53.160 -36.931 54.494 1.00 92.00 147 GLU A C 1
ATOM 1168 O O . GLU A 1 147 ? -53.873 -37.892 54.189 1.00 92.00 147 GLU A O 1
ATOM 1173 N N . ALA A 1 148 ? -52.198 -37.064 55.410 1.00 90.38 148 ALA A N 1
ATOM 1174 C CA . ALA A 1 148 ? -51.998 -38.309 56.150 1.00 90.38 148 ALA A CA 1
ATOM 1175 C C . ALA A 1 148 ? -53.172 -38.635 57.096 1.00 90.38 148 ALA A C 1
ATOM 1177 O O . ALA A 1 148 ? -53.515 -39.804 57.286 1.00 90.38 148 ALA A O 1
ATOM 1178 N N . VAL A 1 149 ? -53.799 -37.631 57.714 1.00 91.44 149 VAL A N 1
ATOM 1179 C CA . VAL A 1 149 ? -54.994 -37.821 58.555 1.00 91.44 149 VAL A CA 1
ATOM 1180 C C . VAL A 1 149 ? -56.229 -38.093 57.701 1.00 91.44 149 VAL A C 1
ATOM 1182 O O . VAL A 1 149 ? -57.006 -38.994 58.025 1.00 91.44 149 VAL A O 1
ATOM 1185 N N . ARG A 1 150 ? -56.398 -37.369 56.596 1.00 91.50 150 ARG A N 1
ATOM 1186 C CA . ARG A 1 150 ? -57.492 -37.553 55.643 1.00 91.50 150 ARG A CA 1
ATOM 1187 C C . ARG A 1 150 ? -57.488 -38.963 55.068 1.00 91.50 150 ARG A C 1
ATOM 1189 O O . ARG A 1 150 ? -58.477 -39.667 55.216 1.00 91.50 150 ARG A O 1
ATOM 1196 N N . THR A 1 151 ? -56.349 -39.435 54.562 1.00 89.25 151 THR A N 1
ATOM 1197 C CA . THR A 1 151 ? -56.203 -40.817 54.065 1.00 89.25 151 THR A CA 1
ATOM 1198 C C . THR A 1 151 ? -56.490 -41.864 55.144 1.00 89.25 151 THR A C 1
ATOM 1200 O O . THR A 1 151 ? -57.167 -42.853 54.874 1.00 89.25 151 THR A O 1
ATOM 1203 N N . LYS A 1 152 ? -56.046 -41.657 56.393 1.00 89.25 152 LYS A N 1
ATOM 1204 C CA . LYS A 1 152 ? -56.414 -42.543 57.517 1.00 89.25 152 LYS A CA 1
ATOM 1205 C C . LYS A 1 152 ? -57.918 -42.538 57.795 1.00 89.25 152 LYS A C 1
ATOM 1207 O O . LYS A 1 152 ? -58.467 -43.591 58.112 1.00 89.25 152 LYS A O 1
ATOM 1212 N N . THR A 1 153 ? -58.560 -41.378 57.695 1.00 86.88 153 THR A N 1
ATOM 1213 C CA . THR A 1 153 ? -60.004 -41.218 57.907 1.00 86.88 153 THR A CA 1
ATOM 1214 C C . THR A 1 153 ? -60.794 -41.877 56.784 1.00 86.88 153 THR A C 1
ATOM 1216 O O . THR A 1 153 ? -61.725 -42.613 57.082 1.00 86.88 153 THR A O 1
ATOM 1219 N N . ASP A 1 154 ? -60.378 -41.717 55.528 1.00 82.38 154 ASP A N 1
ATOM 1220 C CA . ASP A 1 154 ? -60.992 -42.374 54.369 1.00 82.38 154 ASP A CA 1
ATOM 1221 C C . ASP A 1 154 ? -60.871 -43.903 54.481 1.00 82.38 154 ASP A C 1
ATOM 1223 O O . ASP A 1 154 ? -61.859 -44.622 54.353 1.00 82.38 154 ASP A O 1
ATOM 1227 N N . VAL A 1 155 ? -59.691 -44.418 54.854 1.00 81.19 155 VAL A N 1
ATOM 1228 C CA . VAL A 1 155 ? -59.487 -45.855 55.125 1.00 81.19 155 VAL A CA 1
ATOM 1229 C C . VAL A 1 155 ? -60.336 -46.341 56.306 1.00 81.19 155 VAL A C 1
ATOM 1231 O O . VAL A 1 155 ? -60.801 -47.483 56.312 1.00 81.19 155 VAL A O 1
ATOM 1234 N N . PHE A 1 156 ? -60.526 -45.518 57.341 1.00 77.56 156 PHE A N 1
ATOM 1235 C CA . PHE A 1 156 ? -61.400 -45.856 58.463 1.00 77.56 156 PHE A CA 1
ATOM 1236 C C . PHE A 1 156 ? -62.876 -45.850 58.047 1.00 77.56 156 PHE A C 1
ATOM 1238 O O . PHE A 1 156 ? -63.591 -46.786 58.393 1.00 77.56 156 PHE A O 1
ATOM 1245 N N . ALA A 1 157 ? -63.315 -44.863 57.264 1.00 73.88 157 ALA A N 1
ATOM 1246 C CA . ALA A 1 157 ? -64.662 -44.783 56.712 1.00 73.88 157 ALA A CA 1
ATOM 1247 C C . ALA A 1 157 ? -64.967 -46.003 55.832 1.00 73.88 157 ALA A C 1
ATOM 1249 O O . ALA A 1 157 ? -65.966 -46.672 56.072 1.00 73.88 157 ALA A O 1
ATOM 1250 N N . GLU A 1 158 ? -64.060 -46.395 54.928 1.00 71.88 158 GLU A N 1
ATOM 1251 C CA . GLU A 1 158 ? -64.199 -47.625 54.132 1.00 71.88 158 GLU A CA 1
ATOM 1252 C C . GLU A 1 158 ? -64.287 -48.897 54.998 1.00 71.88 158 GLU A C 1
ATOM 1254 O O . GLU A 1 158 ? -64.976 -49.856 54.643 1.00 71.88 158 GLU A O 1
ATOM 1259 N N . LYS A 1 159 ? -63.596 -48.939 56.146 1.00 69.94 159 LYS A N 1
ATOM 1260 C CA . LYS A 1 159 ? -63.674 -50.068 57.092 1.00 69.94 159 LYS A CA 1
ATOM 1261 C C . LYS A 1 159 ? -64.970 -50.077 57.904 1.00 69.94 159 LYS A C 1
ATOM 1263 O O . LYS A 1 159 ? -65.462 -51.158 58.221 1.00 69.94 159 LYS A O 1
ATOM 1268 N N . VAL A 1 160 ? -65.512 -48.910 58.248 1.00 64.31 160 VAL A N 1
ATOM 1269 C CA . VAL A 1 160 ? -66.800 -48.780 58.946 1.00 64.31 160 VAL A CA 1
ATOM 1270 C C . VAL A 1 160 ? -67.957 -49.129 58.010 1.00 64.31 160 VAL A C 1
ATOM 1272 O O . VAL A 1 160 ? -68.848 -49.868 58.423 1.00 64.31 160 VAL A O 1
ATOM 1275 N N . ASP A 1 161 ? -67.892 -48.717 56.743 1.00 54.91 161 ASP A N 1
ATOM 1276 C CA . ASP A 1 161 ? -68.910 -49.025 55.728 1.00 54.91 161 ASP A CA 1
ATOM 1277 C C . ASP A 1 161 ? -68.972 -50.535 55.415 1.00 54.91 161 ASP A C 1
ATOM 1279 O O . ASP A 1 161 ? -70.039 -51.103 55.197 1.00 54.91 161 ASP A O 1
ATOM 1283 N N . ARG A 1 162 ? -67.839 -51.252 55.513 1.00 54.44 162 ARG A N 1
ATOM 1284 C CA . ARG A 1 162 ? -67.807 -52.727 55.405 1.00 54.44 162 ARG A CA 1
ATOM 1285 C C . ARG A 1 162 ? -68.321 -53.468 56.643 1.00 54.44 162 ARG A C 1
ATOM 1287 O O . ARG A 1 162 ? -68.710 -54.627 56.518 1.00 54.44 162 ARG A O 1
ATOM 1294 N N . ASN A 1 163 ? -68.317 -52.838 57.818 1.00 50.66 163 ASN A N 1
ATOM 1295 C CA . ASN A 1 163 ? -68.749 -53.458 59.076 1.00 50.66 163 ASN A CA 1
ATOM 1296 C C . ASN A 1 163 ? -70.182 -53.082 59.491 1.00 50.66 163 ASN A C 1
ATOM 1298 O O . ASN A 1 163 ? -70.692 -53.649 60.457 1.00 50.66 163 ASN A O 1
ATOM 1302 N N . GLN A 1 164 ? -70.867 -52.203 58.752 1.00 45.56 164 GLN A N 1
ATOM 1303 C CA . GLN A 1 164 ? -72.318 -52.025 58.846 1.00 45.56 164 GLN A CA 1
ATOM 1304 C C . GLN A 1 164 ? -73.052 -52.899 57.817 1.00 45.56 164 GLN A C 1
ATOM 1306 O O . GLN A 1 164 ? -73.756 -52.424 56.932 1.00 45.56 164 GLN A O 1
ATOM 1311 N N . VAL A 1 165 ? -72.982 -54.220 58.010 1.00 48.09 165 VAL A N 1
ATOM 1312 C CA . VAL A 1 165 ? -74.124 -55.080 57.670 1.00 48.09 165 VAL A CA 1
ATOM 1313 C C . VAL A 1 165 ? -75.180 -54.812 58.740 1.00 48.09 165 VAL A C 1
ATOM 1315 O O . VAL A 1 165 ? -75.240 -55.485 59.767 1.00 48.09 165 VAL A O 1
ATOM 1318 N N . VAL A 1 166 ? -75.971 -53.756 58.543 1.00 45.97 166 VAL A N 1
ATOM 1319 C CA . VAL A 1 166 ? -77.184 -53.546 59.335 1.00 45.97 166 VAL A CA 1
ATOM 1320 C C . VAL A 1 166 ? -78.173 -54.641 58.919 1.00 45.97 166 VAL A C 1
ATOM 1322 O O . VAL A 1 166 ? -78.450 -54.777 57.725 1.00 45.97 166 VAL A O 1
ATOM 1325 N N . PRO A 1 167 ? -78.696 -55.456 59.852 1.00 42.09 167 PRO A N 1
ATOM 1326 C CA . PRO A 1 167 ? -79.702 -56.451 59.519 1.00 42.09 167 PRO A CA 1
ATOM 1327 C C . PRO A 1 167 ? -80.954 -55.738 59.006 1.00 42.09 167 PRO A C 1
ATOM 1329 O O . PRO A 1 167 ? -81.469 -54.817 59.638 1.00 42.09 167 PRO A O 1
ATOM 1332 N N . SER A 1 168 ? -81.440 -56.173 57.848 1.00 44.34 168 SER A N 1
ATOM 1333 C CA . SER A 1 168 ? -82.707 -55.750 57.262 1.00 44.34 168 SER A CA 1
ATOM 1334 C C . SER A 1 168 ? -83.855 -56.007 58.241 1.00 44.34 168 SER A C 1
ATOM 1336 O O . SER A 1 168 ? -84.333 -57.136 58.373 1.00 44.34 168 SER A O 1
ATOM 1338 N N . VAL A 1 169 ? -84.303 -54.959 58.930 1.00 45.00 169 VAL A N 1
ATOM 1339 C CA . VAL A 1 169 ? -85.564 -54.971 59.672 1.00 45.00 169 VAL A CA 1
ATOM 1340 C C . VAL A 1 169 ? -86.686 -54.733 58.662 1.00 45.00 169 VAL A C 1
ATOM 1342 O O . VAL A 1 169 ? -86.933 -53.607 58.236 1.00 45.00 169 VAL A O 1
ATOM 1345 N N . ASN A 1 170 ? -87.346 -55.818 58.255 1.00 48.72 170 ASN A N 1
ATOM 1346 C CA . ASN A 1 170 ? -88.630 -55.772 57.561 1.00 48.72 170 ASN A CA 1
ATOM 1347 C C . ASN A 1 170 ? -89.675 -55.164 58.508 1.00 48.72 170 ASN A C 1
ATOM 1349 O O . ASN A 1 170 ? -90.117 -55.826 59.445 1.00 48.72 170 ASN A O 1
ATOM 1353 N N . LEU A 1 171 ? -90.080 -53.919 58.263 1.00 44.62 171 LEU A N 1
ATOM 1354 C CA . LEU A 1 171 ? -91.285 -53.344 58.857 1.00 44.62 171 LEU A CA 1
ATOM 1355 C C . LEU A 1 171 ? -92.462 -53.628 57.919 1.00 44.62 171 LEU A C 1
ATOM 1357 O O . LEU A 1 171 ? -92.618 -52.995 56.878 1.00 44.62 171 LEU A O 1
ATOM 1361 N N . SER A 1 172 ? -93.264 -54.624 58.297 1.00 46.09 172 SER A N 1
ATOM 1362 C CA . SER A 1 172 ? -94.568 -54.932 57.713 1.00 46.09 172 SER A CA 1
ATOM 1363 C C . SER A 1 172 ? -95.512 -53.736 57.854 1.00 46.09 172 SER A C 1
ATOM 1365 O O . SER A 1 172 ? -95.782 -53.274 58.961 1.00 46.09 172 SER A O 1
ATOM 1367 N N . THR A 1 173 ? -96.047 -53.263 56.733 1.00 52.50 173 THR A N 1
ATOM 1368 C CA . THR A 1 173 ? -97.015 -52.163 56.603 1.00 52.50 173 THR A CA 1
ATOM 1369 C C . THR A 1 173 ? -98.458 -52.574 56.924 1.00 52.50 173 THR A C 1
ATOM 1371 O O . THR A 1 173 ? -99.398 -52.125 56.275 1.00 52.50 173 THR A O 1
ATOM 1374 N N . GLU A 1 174 ? -98.668 -53.390 57.953 1.00 55.91 174 GLU A N 1
ATOM 1375 C CA . GLU A 1 174 ? -100.009 -53.696 58.451 1.00 55.91 174 GLU A CA 1
ATOM 1376 C C . GLU A 1 174 ? -100.105 -53.307 59.921 1.00 55.91 174 GLU A C 1
ATOM 1378 O O . GLU A 1 174 ? -99.438 -53.904 60.758 1.00 55.91 174 GLU A O 1
ATOM 1383 N N . GLN A 1 175 ? -100.934 -52.289 60.178 1.00 51.12 175 GLN A N 1
ATOM 1384 C CA . GLN A 1 175 ? -101.494 -51.798 61.452 1.00 51.12 175 GLN A CA 1
ATOM 1385 C C . GLN A 1 175 ? -101.381 -50.274 61.603 1.00 51.12 175 GLN A C 1
ATOM 1387 O O . GLN A 1 175 ? -100.832 -49.751 62.563 1.00 51.12 175 GLN A O 1
ATOM 1392 N N . LEU A 1 176 ? -101.993 -49.552 60.664 1.00 46.88 176 LEU A N 1
ATOM 1393 C CA . LEU A 1 176 ? -102.648 -48.273 60.950 1.00 46.88 176 LEU A CA 1
ATOM 1394 C C . LEU A 1 176 ? -104.047 -48.327 60.330 1.00 46.88 176 LEU A C 1
ATOM 1396 O O . LEU A 1 176 ? -104.336 -47.734 59.295 1.00 46.88 176 LEU A O 1
ATOM 1400 N N . GLY A 1 177 ? -104.897 -49.134 60.962 1.00 42.19 177 GLY A N 1
ATOM 1401 C CA . GLY A 1 177 ? -106.330 -49.193 60.728 1.00 42.19 177 GLY A CA 1
ATOM 1402 C C . GLY A 1 177 ? -107.041 -49.168 62.077 1.00 42.19 177 GLY A C 1
ATOM 1403 O O . GLY A 1 177 ? -106.727 -49.978 62.943 1.00 42.19 177 GLY A O 1
ATOM 1404 N N . THR A 1 178 ? -107.990 -48.236 62.203 1.00 41.09 178 THR A N 1
ATOM 1405 C CA . THR A 1 178 ? -109.074 -48.160 63.203 1.00 41.09 178 THR A CA 1
ATOM 1406 C C . THR A 1 178 ? -108.692 -47.957 64.674 1.00 41.09 178 THR A C 1
ATOM 1408 O O . THR A 1 178 ? -108.433 -48.921 65.387 1.00 41.09 178 THR A O 1
ATOM 1411 N N . CYS A 1 179 ? -108.730 -46.699 65.129 1.00 37.66 179 CYS A N 1
ATOM 1412 C CA . CYS A 1 179 ? -109.739 -46.122 66.044 1.00 37.66 179 CYS A CA 1
ATOM 1413 C C . CYS A 1 179 ? -109.201 -44.854 66.715 1.00 37.66 179 CYS A C 1
ATOM 1415 O O . CYS A 1 179 ? -108.130 -44.928 67.353 1.00 37.66 179 CYS A O 1
#

Foldseek 3Di:
DVVCVVCVVCLVCVLPPPDDPVNDDPVSVVVSVVVVVCCCVVPVVVVVVVVVVVVVVVVVVVVVVVVVVVVVVVVVVVVVVVVVVVVVVVVVVVVVVVVVVVVVVVVVVVVVVVVVVPPDQDPVNVVVVVVVVVVVVVVVVVVVVVVVVVVVVVVVVVVVVVVPPPPDDDDDPPDPDDD

InterPro domains:
  IPR037700 Nucleoporin NUP88/NUP82 [PTHR13257] (23-162)

Secondary structure (DSSP, 8-state):
-HHHHHHHHHHHHHT-TT--TTS--HHHHHHHHHHHHHHIIIIIHHHHHHHHHHHHHHHHHHHHHHHHHHHHHHHHHHHHHHHHHHHHHHHHHHHHHHHHHHHHHHHHHHHHHHHHHS-PPPHHHHHHHHHHHHHHHHHHHHHHHHHHHHHHHHHHHHHHHHH----------------

pLDDT: mean 81.81, std 18.18, range [37.66, 98.31]

Radius of gyration: 66.29 Å; chains: 1; bounding box: 163×68×135 Å